Protein AF-W0LBB7-F1 (afdb_monomer_lite)

Radius of gyration: 16.65 Å; chains: 1; bounding box: 35×22×48 Å

pLDDT: mean 79.21, std 11.03, range [44.03, 93.5]

Secondary structure (DSSP, 8-state):
---SS-HHHHHHHHHHHHTT--HHHHHHH-TTHHHHHHHHTTS-HHHHHHHHHHHHHHHHHHHHHHHHHHT-

Sequence (72 aa):
MKKRFSDEPIISILREAEAGVSARELCRNYATFYTWRKKYGSMEPPKVKRLKTLEKENARLKKLLTENILDI

Organism: NCBI:txid1441930

Foldseek 3Di:
DPDPDDVVVLVVLLVVVVVPDDPVVSCVVPVCNVVSCVVPVVPDPVRVVVVVVVVVVVVVVVVVVVVVVVVD

InterPro domains:
  IPR002514 Transposase IS3/IS911family [PF01527] (2-65)
  IPR009057 Homedomain-like superfamily [SSF46689] (1-63)
  IPR052546 Transposase_8_domain-containing_protein [PTHR33609] (2-72)

Structure (mmCIF, N/CA/C/O backbone):
data_AF-W0LBB7-F1
#
_entry.id   AF-W0LBB7-F1
#
loop_
_atom_site.group_PDB
_atom_site.id
_atom_site.type_symbol
_atom_site.label_atom_id
_atom_site.label_alt_id
_atom_site.label_comp_id
_atom_site.label_asym_id
_atom_site.label_entity_id
_atom_site.label_seq_id
_atom_site.pdbx_PDB_ins_code
_atom_site.Cartn_x
_atom_site.Cartn_y
_atom_site.Cartn_z
_atom_site.occupancy
_atom_site.B_iso_or_equiv
_atom_site.auth_seq_id
_atom_site.auth_comp_id
_atom_site.auth_asym_id
_atom_site.auth_atom_id
_atom_site.pdbx_PDB_model_num
ATOM 1 N N . MET A 1 1 ? 4.321 -3.877 14.928 1.00 44.03 1 MET A N 1
ATOM 2 C CA . MET A 1 1 ? 5.316 -4.206 13.878 1.00 44.03 1 MET A CA 1
ATOM 3 C C . MET A 1 1 ? 5.728 -2.925 13.158 1.00 44.03 1 MET A C 1
ATOM 5 O O . MET A 1 1 ? 4.865 -2.279 12.575 1.00 44.03 1 MET A O 1
ATOM 9 N N . LYS A 1 2 ? 7.004 -2.513 13.221 1.00 44.84 2 LYS A N 1
ATOM 10 C CA . LYS A 1 2 ? 7.510 -1.390 12.407 1.00 44.84 2 LYS A CA 1
ATOM 11 C C . LYS A 1 2 ? 7.439 -1.800 10.932 1.00 44.84 2 LYS A C 1
ATOM 13 O O . LYS A 1 2 ? 8.024 -2.817 10.562 1.00 44.84 2 LYS A O 1
ATOM 18 N N . LYS A 1 3 ? 6.716 -1.046 10.096 1.00 57.19 3 LYS A N 1
ATOM 19 C CA . LYS A 1 3 ? 6.774 -1.232 8.638 1.00 57.19 3 LYS A CA 1
ATOM 20 C C . LYS A 1 3 ? 8.233 -1.035 8.202 1.00 57.19 3 LYS A C 1
ATOM 22 O O . LYS A 1 3 ? 8.798 0.022 8.461 1.00 57.19 3 LYS A O 1
ATOM 27 N N . ARG A 1 4 ? 8.836 -2.054 7.577 1.00 61.94 4 ARG A N 1
ATOM 28 C CA . ARG A 1 4 ? 10.225 -2.014 7.070 1.00 61.94 4 ARG A CA 1
ATOM 29 C C . ARG A 1 4 ? 10.433 -0.987 5.949 1.00 61.94 4 ARG A C 1
ATOM 31 O O . ARG A 1 4 ? 11.565 -0.594 5.714 1.00 61.94 4 ARG A O 1
ATOM 38 N N . PHE A 1 5 ? 9.356 -0.538 5.307 1.00 59.88 5 PHE A N 1
ATOM 39 C CA . PHE A 1 5 ? 9.373 0.497 4.279 1.00 59.88 5 PHE A CA 1
ATOM 40 C C . PHE A 1 5 ? 8.280 1.528 4.568 1.00 59.88 5 PHE A C 1
ATOM 42 O O . PHE A 1 5 ? 7.146 1.164 4.896 1.00 59.88 5 PHE A O 1
ATOM 49 N N . SER A 1 6 ? 8.633 2.810 4.476 1.00 67.94 6 SER A N 1
ATOM 50 C CA . SER A 1 6 ? 7.674 3.913 4.405 1.00 67.94 6 SER A CA 1
ATOM 51 C C . SER A 1 6 ? 6.861 3.815 3.108 1.00 67.94 6 SER A C 1
ATOM 53 O O . SER A 1 6 ? 7.286 3.199 2.132 1.00 67.94 6 SER A O 1
ATOM 55 N N . ASP A 1 7 ? 5.659 4.390 3.106 1.00 68.31 7 ASP A N 1
ATOM 56 C CA . ASP A 1 7 ? 4.739 4.271 1.970 1.00 68.31 7 ASP A CA 1
ATOM 57 C C . ASP A 1 7 ? 5.258 5.057 0.738 1.00 68.31 7 ASP A C 1
ATOM 59 O O . ASP A 1 7 ? 5.015 4.655 -0.393 1.00 68.31 7 ASP A O 1
ATOM 63 N N . GLU A 1 8 ? 6.051 6.118 0.935 1.00 73.44 8 GLU A N 1
ATOM 64 C CA . GLU A 1 8 ? 6.730 6.871 -0.131 1.00 73.44 8 GLU A CA 1
ATOM 65 C C . GLU A 1 8 ? 7.667 6.014 -1.016 1.00 73.44 8 GLU A C 1
ATOM 67 O O . GLU A 1 8 ? 7.475 6.026 -2.235 1.00 73.44 8 GLU A O 1
ATOM 72 N N . PRO A 1 9 ? 8.632 5.240 -0.472 1.00 80.00 9 PRO A N 1
ATOM 73 C CA . PRO A 1 9 ? 9.447 4.333 -1.280 1.00 80.00 9 PRO A CA 1
ATOM 74 C C . PRO A 1 9 ? 8.614 3.298 -2.041 1.00 80.00 9 PRO A C 1
ATOM 76 O O . PRO A 1 9 ? 8.926 2.986 -3.185 1.00 80.00 9 PRO A O 1
ATOM 79 N N . ILE A 1 10 ? 7.524 2.804 -1.443 1.00 82.81 10 ILE A N 1
ATOM 80 C CA . ILE A 1 10 ? 6.621 1.848 -2.097 1.00 82.81 10 ILE A CA 1
ATOM 81 C C . ILE A 1 10 ? 5.984 2.473 -3.345 1.00 82.81 10 ILE A C 1
ATOM 83 O O . ILE A 1 10 ? 5.957 1.844 -4.399 1.00 82.81 10 ILE A O 1
ATOM 87 N N . ILE A 1 11 ? 5.501 3.713 -3.241 1.00 81.06 11 ILE A N 1
ATOM 88 C CA . ILE A 1 11 ? 4.912 4.442 -4.374 1.00 81.06 11 ILE A CA 1
ATOM 89 C C . ILE A 1 11 ? 5.966 4.705 -5.461 1.00 81.06 11 ILE A C 1
ATOM 91 O O . ILE A 1 11 ? 5.657 4.561 -6.642 1.00 81.06 11 ILE A O 1
ATOM 95 N N . SER A 1 12 ? 7.204 5.051 -5.085 1.00 83.38 12 SER A N 1
ATOM 96 C CA . SER A 1 12 ? 8.304 5.252 -6.044 1.00 83.38 12 SER A CA 1
ATOM 97 C C . SER A 1 12 ? 8.593 3.985 -6.852 1.00 83.38 12 SER A C 1
ATOM 99 O O . SER A 1 12 ? 8.622 4.030 -8.077 1.00 83.38 12 SER A O 1
ATOM 101 N N . ILE A 1 13 ? 8.696 2.838 -6.176 1.00 86.25 13 ILE A N 1
ATOM 102 C CA . ILE A 1 13 ? 8.942 1.532 -6.807 1.00 86.25 13 ILE A CA 1
ATOM 103 C C . ILE A 1 13 ? 7.797 1.139 -7.755 1.00 86.25 13 ILE A C 1
ATOM 105 O O . ILE A 1 13 ? 8.025 0.566 -8.819 1.00 86.25 13 ILE A O 1
ATOM 109 N N . LEU A 1 14 ? 6.546 1.440 -7.392 1.00 85.50 14 LEU A N 1
ATOM 110 C CA . LEU A 1 14 ? 5.403 1.182 -8.272 1.00 85.50 14 LEU A CA 1
ATOM 111 C C . LEU A 1 14 ? 5.431 2.066 -9.525 1.00 85.50 14 LEU A C 1
ATOM 113 O O . LEU A 1 14 ? 5.114 1.575 -10.605 1.00 85.50 14 LEU A 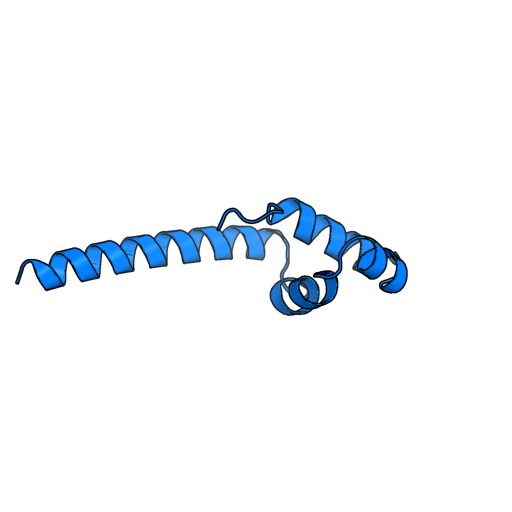O 1
ATOM 117 N N . ARG A 1 15 ? 5.881 3.320 -9.407 1.00 82.81 15 ARG A N 1
ATOM 118 C CA . ARG A 1 15 ? 6.081 4.209 -10.560 1.00 82.81 15 ARG A CA 1
ATOM 119 C C . ARG A 1 15 ? 7.219 3.768 -11.465 1.00 82.81 15 ARG A C 1
ATOM 121 O O . ARG A 1 15 ? 7.088 3.876 -12.675 1.00 82.81 15 ARG A O 1
ATOM 128 N N . GLU A 1 16 ? 8.307 3.248 -10.908 1.00 84.25 16 GLU A N 1
ATOM 129 C CA . GLU A 1 16 ? 9.381 2.647 -11.707 1.00 84.25 16 GLU A CA 1
ATOM 130 C C . GLU A 1 16 ? 8.847 1.481 -12.552 1.00 84.25 16 GLU A C 1
ATOM 132 O O . GLU A 1 16 ? 9.175 1.370 -13.733 1.00 84.25 16 GLU A O 1
ATOM 137 N N . ALA A 1 17 ? 7.944 0.668 -11.992 1.00 85.06 17 ALA A N 1
ATOM 138 C CA . ALA A 1 17 ? 7.269 -0.389 -12.743 1.00 85.06 17 ALA A CA 1
ATOM 139 C C . ALA A 1 17 ? 6.371 0.153 -13.869 1.00 85.06 17 ALA A C 1
ATOM 141 O O . ALA A 1 17 ? 6.347 -0.412 -14.960 1.00 85.06 17 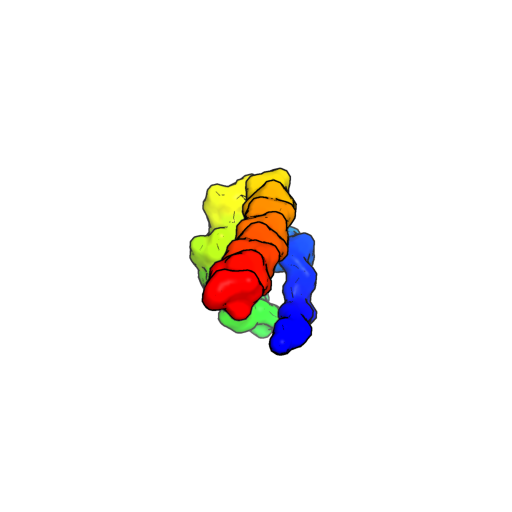ALA A O 1
ATOM 142 N N . GLU A 1 18 ? 5.627 1.234 -13.613 1.00 82.44 18 GLU A N 1
ATOM 143 C CA . GLU A 1 18 ? 4.794 1.914 -14.621 1.00 82.44 18 GLU A CA 1
ATOM 144 C C . GLU A 1 18 ? 5.637 2.593 -15.711 1.00 82.44 18 GLU A C 1
ATOM 146 O O . GLU A 1 18 ? 5.230 2.625 -16.869 1.00 82.44 18 GLU A O 1
ATOM 151 N N . ALA A 1 19 ? 6.831 3.075 -15.361 1.00 84.12 19 ALA A N 1
ATOM 152 C CA . ALA A 1 19 ? 7.799 3.681 -16.273 1.00 84.12 19 ALA A CA 1
ATOM 153 C C . ALA A 1 19 ? 8.582 2.656 -17.119 1.00 84.12 19 ALA A C 1
ATOM 155 O O . ALA A 1 19 ? 9.406 3.050 -17.942 1.00 84.12 19 ALA A O 1
ATOM 156 N N . GLY A 1 20 ? 8.326 1.354 -16.942 1.00 82.75 20 GLY A N 1
ATOM 157 C CA . GLY A 1 20 ? 8.877 0.291 -17.785 1.00 82.75 20 GLY A CA 1
ATOM 158 C C . GLY A 1 20 ? 9.983 -0.553 -17.149 1.00 82.75 20 GLY A C 1
ATOM 159 O O . GLY A 1 20 ? 10.515 -1.435 -17.825 1.00 82.75 20 GLY A O 1
ATOM 160 N N . VAL A 1 21 ? 10.317 -0.355 -15.866 1.00 86.50 21 VAL A N 1
ATOM 161 C CA . VAL A 1 21 ? 11.217 -1.275 -15.149 1.00 86.50 21 VAL A CA 1
ATOM 162 C C . VAL A 1 21 ? 10.556 -2.647 -15.048 1.00 86.50 21 VAL A C 1
ATOM 164 O O . VAL A 1 21 ? 9.365 -2.772 -14.740 1.00 86.50 21 VAL A O 1
ATOM 167 N N . SER A 1 22 ? 11.324 -3.708 -15.304 1.00 86.94 22 SER A N 1
ATOM 168 C CA . SER A 1 22 ? 10.745 -5.042 -15.357 1.00 86.94 22 SER A CA 1
ATOM 169 C C . SER A 1 22 ? 10.215 -5.461 -13.982 1.00 86.94 22 SER A C 1
ATOM 171 O O . SER A 1 22 ? 10.914 -5.438 -12.965 1.00 86.94 22 SER A O 1
ATOM 173 N N . ALA A 1 23 ? 8.971 -5.949 -13.948 1.00 82.81 23 ALA A N 1
ATOM 174 C CA . ALA A 1 23 ? 8.397 -6.512 -12.726 1.00 82.81 23 ALA A CA 1
ATOM 175 C C . ALA A 1 23 ? 9.260 -7.661 -12.165 1.00 82.81 23 ALA A C 1
ATOM 177 O O . ALA A 1 23 ? 9.255 -7.908 -10.962 1.00 82.81 23 ALA A O 1
ATOM 178 N N . ARG A 1 24 ? 10.033 -8.345 -13.022 1.00 85.69 24 ARG A N 1
ATOM 179 C CA . ARG A 1 24 ? 10.974 -9.402 -12.633 1.00 85.69 24 ARG A CA 1
ATOM 180 C C . ARG A 1 24 ? 12.133 -8.861 -11.794 1.00 85.69 24 ARG A C 1
ATOM 182 O O . ARG A 1 24 ? 12.462 -9.476 -10.784 1.00 85.69 24 ARG A O 1
ATOM 189 N N . GLU A 1 25 ? 12.738 -7.743 -12.183 1.00 85.94 25 GLU A N 1
ATOM 190 C CA . GLU A 1 25 ? 13.805 -7.094 -11.408 1.00 85.94 25 GLU A CA 1
ATOM 191 C C . GLU A 1 25 ? 13.266 -6.533 -10.095 1.00 85.94 25 GLU A C 1
ATOM 193 O O . GLU A 1 25 ? 13.846 -6.768 -9.035 1.00 85.94 25 GLU A O 1
ATOM 198 N N . LEU A 1 26 ? 12.094 -5.897 -10.136 1.00 86.12 26 LEU A N 1
ATOM 199 C CA . LEU A 1 26 ? 11.451 -5.384 -8.930 1.00 86.12 26 LEU A CA 1
ATOM 200 C C . LEU A 1 26 ? 11.092 -6.501 -7.948 1.00 86.12 26 LEU A C 1
ATOM 202 O O . LEU A 1 26 ? 11.267 -6.324 -6.750 1.00 86.12 26 LEU A O 1
ATOM 206 N N . CYS A 1 27 ? 10.673 -7.677 -8.422 1.00 86.81 27 CYS A N 1
ATOM 207 C CA . CYS A 1 27 ? 10.411 -8.825 -7.550 1.00 86.81 27 CYS A CA 1
ATOM 208 C C . CYS A 1 27 ? 11.682 -9.460 -6.966 1.00 86.81 27 CYS A C 1
ATOM 210 O O . CYS A 1 27 ? 11.603 -10.042 -5.886 1.00 86.81 27 CYS A O 1
ATOM 212 N N . ARG A 1 28 ? 12.843 -9.348 -7.634 1.00 87.31 28 ARG A N 1
ATOM 213 C CA . ARG A 1 28 ? 14.135 -9.792 -7.068 1.00 87.31 28 ARG A CA 1
ATOM 214 C C . ARG A 1 28 ? 14.548 -8.931 -5.876 1.00 87.31 28 ARG A C 1
ATOM 216 O O . ARG A 1 28 ? 15.040 -9.468 -4.891 1.00 87.31 28 ARG A O 1
ATOM 223 N N . ASN A 1 29 ? 14.308 -7.623 -5.957 1.00 82.94 29 ASN A N 1
ATOM 224 C CA . ASN A 1 29 ? 14.664 -6.672 -4.900 1.00 82.94 29 ASN A CA 1
ATOM 225 C C . ASN A 1 29 ? 13.564 -6.528 -3.834 1.00 82.94 29 ASN A C 1
ATOM 227 O O . ASN A 1 29 ? 13.850 -6.278 -2.664 1.00 82.94 29 ASN A O 1
ATOM 231 N N . TYR A 1 30 ? 12.301 -6.723 -4.222 1.00 84.62 30 TYR A N 1
ATOM 232 C CA . TYR A 1 30 ? 11.125 -6.515 -3.384 1.00 84.62 30 TYR A CA 1
ATOM 233 C C . TYR A 1 30 ? 10.122 -7.661 -3.560 1.00 84.62 30 TYR A C 1
ATOM 235 O O . TYR A 1 30 ? 9.179 -7.581 -4.348 1.00 84.62 30 TYR A O 1
ATOM 243 N N . ALA A 1 31 ? 10.254 -8.711 -2.746 1.00 83.25 31 ALA A N 1
ATOM 244 C CA . ALA A 1 31 ? 9.311 -9.837 -2.736 1.00 83.25 31 ALA A CA 1
ATOM 245 C C . ALA A 1 31 ? 7.844 -9.409 -2.485 1.00 83.25 31 ALA A C 1
ATOM 247 O O . ALA A 1 31 ? 6.905 -10.103 -2.866 1.00 83.25 31 ALA A O 1
ATOM 248 N N . THR A 1 32 ? 7.627 -8.239 -1.874 1.00 85.00 32 THR A N 1
ATOM 249 C CA . THR A 1 32 ? 6.306 -7.657 -1.588 1.00 85.00 32 THR A CA 1
ATOM 250 C C . THR A 1 32 ? 5.744 -6.778 -2.709 1.00 85.00 32 THR A C 1
ATOM 252 O O . THR A 1 32 ? 4.673 -6.195 -2.532 1.00 85.00 32 THR A O 1
ATOM 255 N N . PHE A 1 33 ? 6.422 -6.686 -3.859 1.00 86.19 33 PHE A N 1
ATOM 256 C CA . PHE A 1 33 ? 6.032 -5.821 -4.976 1.00 86.19 33 PHE A CA 1
ATOM 257 C C . PHE A 1 33 ? 4.582 -6.043 -5.426 1.00 86.19 33 PHE A C 1
ATOM 259 O O . PHE A 1 33 ? 3.813 -5.089 -5.516 1.00 86.19 33 PHE A O 1
ATOM 266 N N . TYR A 1 34 ? 4.156 -7.292 -5.634 1.00 85.19 34 TYR A N 1
ATOM 267 C CA . TYR A 1 34 ? 2.782 -7.576 -6.066 1.00 85.19 34 TYR A CA 1
ATOM 268 C C . TYR A 1 34 ? 1.730 -7.221 -5.010 1.00 85.19 34 TYR A C 1
ATOM 270 O O . TYR A 1 34 ? 0.649 -6.743 -5.355 1.00 85.19 34 TYR A O 1
ATOM 278 N N . THR A 1 35 ? 2.048 -7.381 -3.724 1.00 86.06 35 THR A N 1
ATOM 279 C CA . THR A 1 35 ? 1.172 -6.951 -2.625 1.00 86.06 35 THR A CA 1
ATOM 280 C C . THR A 1 35 ? 0.994 -5.435 -2.636 1.00 86.06 35 THR A C 1
ATOM 282 O O . THR A 1 35 ? -0.118 -4.934 -2.462 1.00 86.06 35 THR A O 1
ATOM 285 N N . TRP A 1 36 ? 2.073 -4.693 -2.891 1.00 86.62 36 TRP A N 1
ATOM 286 C CA . TRP A 1 36 ? 2.017 -3.243 -3.040 1.00 86.62 36 TRP A CA 1
ATOM 287 C C . TRP A 1 36 ? 1.284 -2.819 -4.305 1.00 86.62 36 TRP A C 1
ATOM 289 O O . TRP A 1 36 ? 0.446 -1.930 -4.229 1.00 86.62 36 TRP A O 1
ATOM 299 N N . ARG A 1 37 ? 1.504 -3.497 -5.433 1.00 83.94 37 ARG A N 1
ATOM 300 C CA . ARG A 1 37 ? 0.796 -3.225 -6.687 1.00 83.94 37 ARG A CA 1
ATOM 301 C C . ARG A 1 37 ? -0.707 -3.441 -6.539 1.00 83.94 37 ARG A C 1
ATOM 303 O O . ARG A 1 37 ? -1.480 -2.597 -6.970 1.00 83.94 37 ARG A O 1
ATOM 310 N N . LYS A 1 38 ? -1.132 -4.508 -5.856 1.00 83.69 38 LYS A N 1
ATOM 311 C CA . LYS A 1 38 ? -2.551 -4.761 -5.559 1.00 83.69 38 LYS A CA 1
ATOM 312 C C . LYS A 1 38 ? -3.159 -3.683 -4.660 1.00 83.69 38 LYS A C 1
ATOM 314 O O . LYS A 1 38 ? -4.314 -3.319 -4.844 1.00 83.69 38 LYS A O 1
ATOM 319 N N . LYS A 1 39 ? -2.404 -3.200 -3.667 1.00 80.62 39 LYS A N 1
ATOM 320 C CA . LYS A 1 39 ? -2.910 -2.239 -2.678 1.00 80.62 39 LYS A CA 1
ATOM 321 C C . LYS A 1 39 ? -2.855 -0.788 -3.159 1.00 80.62 39 LYS A C 1
ATOM 323 O O . LYS A 1 39 ? -3.751 -0.028 -2.825 1.00 80.62 39 LYS A O 1
ATOM 328 N N . TYR A 1 40 ? -1.819 -0.403 -3.897 1.00 79.88 40 TYR A N 1
ATOM 329 C CA . TYR A 1 40 ? -1.500 0.989 -4.229 1.00 79.88 40 TYR A CA 1
ATOM 330 C C . TYR A 1 40 ? -1.382 1.261 -5.734 1.00 79.88 40 TYR A C 1
ATOM 332 O O . TYR A 1 40 ? -1.439 2.419 -6.122 1.00 79.88 40 TYR A O 1
ATOM 340 N N . GLY A 1 41 ? -1.274 0.241 -6.590 1.00 75.69 41 GLY A N 1
ATOM 341 C CA . GLY A 1 41 ? -1.019 0.399 -8.032 1.00 75.69 41 GLY A CA 1
ATOM 342 C C . GLY A 1 41 ? -2.181 0.955 -8.865 1.00 75.69 41 GLY A C 1
ATOM 343 O O . GLY A 1 41 ? -2.053 1.080 -10.071 1.00 75.69 41 GLY A O 1
ATOM 344 N N . SER A 1 42 ? -3.324 1.269 -8.254 1.00 73.19 42 SER A N 1
ATOM 345 C CA . SER A 1 42 ? -4.416 2.026 -8.895 1.00 73.19 42 SER A CA 1
ATOM 346 C C . SER A 1 42 ? -4.705 3.343 -8.169 1.00 73.19 42 SER A C 1
ATOM 348 O O . SER A 1 42 ? -5.714 3.999 -8.429 1.00 73.19 42 SER A O 1
ATOM 350 N N . MET A 1 43 ? -3.853 3.719 -7.210 1.00 73.88 43 MET A N 1
ATOM 351 C CA . MET A 1 43 ? -3.985 4.955 -6.452 1.00 73.88 43 MET A CA 1
ATOM 352 C C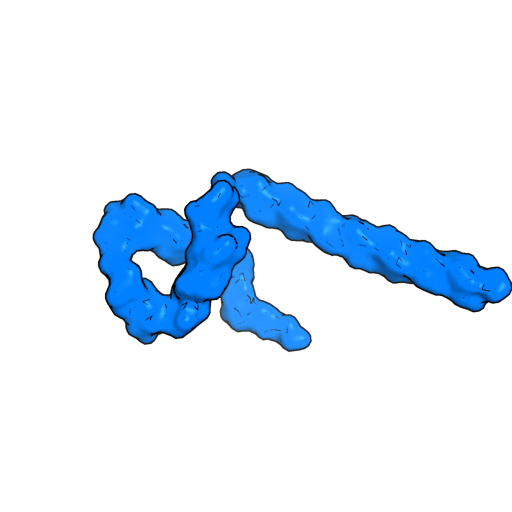 . MET A 1 43 ? -2.944 5.974 -6.897 1.00 73.88 43 MET A C 1
ATOM 354 O O . MET A 1 43 ? -1.745 5.773 -6.740 1.00 73.88 43 MET A O 1
ATOM 358 N N . GLU A 1 44 ? -3.430 7.133 -7.330 1.00 66.81 44 GLU A N 1
ATOM 359 C CA . GLU A 1 44 ? -2.604 8.325 -7.501 1.00 66.81 44 GLU A CA 1
ATOM 360 C C . GL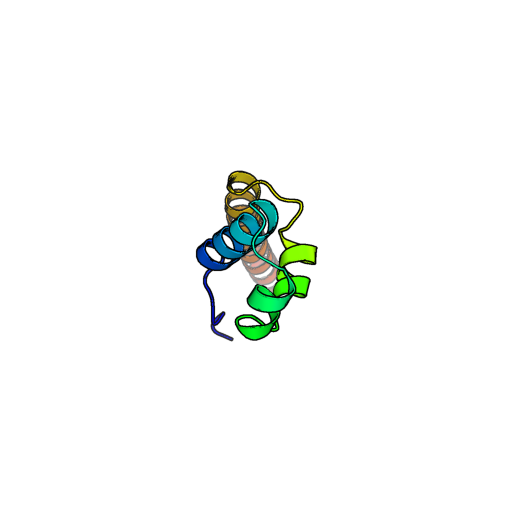U A 1 44 ? -1.869 8.676 -6.184 1.00 66.81 44 GLU A C 1
ATOM 362 O O . GLU A 1 44 ? -2.485 8.624 -5.111 1.00 66.81 44 GLU A O 1
ATOM 367 N N . PRO A 1 45 ? -0.590 9.096 -6.209 1.00 65.81 45 PRO A N 1
ATOM 368 C CA . PRO A 1 45 ? 0.188 9.385 -4.995 1.00 65.81 45 PRO A CA 1
ATOM 369 C C . PRO A 1 45 ? -0.479 10.349 -3.993 1.00 65.81 45 PRO A C 1
ATOM 371 O O . PRO A 1 45 ? -0.401 10.101 -2.783 1.00 65.81 45 PRO A O 1
ATOM 374 N N . PRO A 1 46 ? -1.190 11.415 -4.429 1.00 68.31 46 PRO A N 1
ATOM 375 C CA . PRO A 1 46 ? -1.960 12.270 -3.524 1.00 68.31 46 PRO A CA 1
ATOM 376 C C . PRO A 1 46 ? -3.073 11.514 -2.784 1.00 68.31 46 PRO A C 1
ATOM 378 O O . PRO A 1 46 ? -3.341 11.792 -1.612 1.00 68.31 46 PRO A O 1
ATOM 381 N N . LYS A 1 47 ? -3.698 10.520 -3.434 1.00 72.00 47 LYS A N 1
ATOM 382 C CA . LYS A 1 47 ? -4.745 9.682 -2.833 1.00 72.00 47 LYS A CA 1
ATOM 383 C C . LYS A 1 47 ? -4.171 8.753 -1.767 1.00 72.00 47 LYS A C 1
ATOM 385 O O . LYS A 1 47 ? -4.811 8.582 -0.734 1.00 72.00 47 LYS A O 1
ATOM 390 N N . VAL A 1 48 ? -2.950 8.239 -1.943 1.00 72.38 48 VAL A N 1
ATOM 391 C CA . VAL A 1 48 ? -2.291 7.396 -0.927 1.00 72.38 48 VAL A CA 1
ATOM 392 C C . VAL A 1 48 ? -2.009 8.182 0.360 1.00 72.38 48 VAL A C 1
ATOM 394 O O . VAL A 1 48 ? -2.302 7.698 1.456 1.00 72.38 48 VAL A O 1
ATOM 397 N N . LYS A 1 49 ? -1.519 9.427 0.252 1.00 73.94 49 LYS A N 1
ATOM 398 C CA . LYS A 1 49 ? -1.321 10.306 1.421 1.00 73.94 49 LYS A CA 1
ATOM 399 C C . LYS A 1 49 ? -2.642 10.636 2.122 1.00 73.94 49 LYS A C 1
ATOM 401 O O . LYS A 1 49 ? -2.724 10.541 3.346 1.00 73.94 49 LYS A O 1
ATOM 406 N N . ARG A 1 50 ? -3.687 10.977 1.358 1.00 80.62 50 ARG A N 1
ATOM 407 C CA . ARG A 1 50 ? -5.029 11.267 1.896 1.00 80.62 50 ARG A CA 1
ATOM 408 C C . ARG A 1 50 ? -5.629 10.058 2.619 1.00 80.62 50 ARG A C 1
ATOM 410 O O . ARG A 1 50 ? -6.154 10.225 3.718 1.00 80.62 50 ARG A O 1
ATOM 417 N N . LEU A 1 51 ? -5.513 8.861 2.038 1.00 80.12 51 LEU A N 1
ATOM 418 C CA . LEU A 1 51 ? -5.994 7.608 2.625 1.00 80.12 51 LEU A CA 1
ATOM 419 C C . LEU A 1 51 ? -5.374 7.371 4.008 1.00 80.12 51 LEU A C 1
ATOM 421 O O . LEU A 1 51 ? -6.092 7.087 4.958 1.00 80.12 51 LEU A O 1
ATOM 425 N N . LYS A 1 52 ? -4.063 7.580 4.155 1.00 77.69 52 LYS A N 1
ATOM 426 C CA . LYS A 1 52 ? -3.355 7.409 5.432 1.00 77.69 52 LYS A CA 1
ATOM 427 C C . LYS A 1 52 ? -3.835 8.368 6.516 1.00 77.69 52 LYS A C 1
ATOM 429 O O . LYS A 1 52 ? -4.001 7.962 7.665 1.00 77.69 52 LYS A O 1
ATOM 434 N N . THR A 1 53 ? -4.047 9.636 6.168 1.00 84.56 53 THR A N 1
ATOM 435 C CA . THR A 1 53 ? -4.590 10.620 7.114 1.00 84.56 53 THR A CA 1
ATOM 436 C C . THR A 1 53 ? -5.969 10.187 7.600 1.00 84.56 53 THR A C 1
ATOM 438 O O . THR A 1 53 ? -6.232 10.224 8.799 1.00 84.56 53 THR A O 1
ATOM 441 N N . LEU A 1 54 ? -6.815 9.703 6.687 1.00 87.12 54 LEU A N 1
ATOM 442 C CA . LEU A 1 54 ? -8.145 9.203 7.025 1.00 87.12 54 LEU A CA 1
ATOM 443 C C . LEU A 1 54 ? -8.092 7.920 7.864 1.00 87.12 54 LEU A C 1
ATOM 445 O O . LEU A 1 54 ? -8.820 7.822 8.844 1.00 87.12 54 LEU A O 1
ATOM 449 N N . GLU A 1 55 ? -7.218 6.962 7.545 1.00 86.69 55 GLU A N 1
ATOM 450 C CA . GLU A 1 55 ? -7.029 5.743 8.347 1.00 86.69 55 GLU A CA 1
ATOM 451 C C . GLU A 1 55 ? -6.552 6.071 9.769 1.00 86.69 55 GLU A C 1
ATOM 453 O O . GLU A 1 55 ? -7.045 5.489 10.737 1.00 86.69 55 GLU A O 1
ATOM 458 N N . LYS A 1 56 ? -5.625 7.029 9.912 1.00 89.31 56 LYS A N 1
ATOM 459 C CA . LYS A 1 56 ? -5.122 7.475 11.217 1.00 89.31 56 LYS A CA 1
ATOM 460 C C . LYS A 1 56 ? -6.216 8.147 12.041 1.00 89.31 56 LYS A C 1
ATOM 462 O O . LYS A 1 56 ? -6.350 7.834 13.223 1.00 89.31 56 LYS A O 1
ATOM 467 N N . GLU A 1 57 ? -6.997 9.036 11.431 1.00 90.19 57 GLU A N 1
ATOM 468 C CA . GLU A 1 57 ? -8.096 9.696 12.137 1.00 90.19 57 GLU A CA 1
ATOM 469 C C . GLU A 1 57 ? -9.195 8.697 12.499 1.00 90.19 57 GLU A C 1
ATOM 471 O O . GLU A 1 57 ? -9.671 8.697 13.624 1.00 90.19 57 GLU A O 1
ATOM 476 N N . ASN A 1 58 ? -9.530 7.761 11.610 1.00 93.50 58 ASN A N 1
ATOM 477 C CA . ASN A 1 58 ? -10.505 6.709 11.895 1.00 93.50 58 ASN A CA 1
ATOM 478 C C . ASN A 1 58 ? -10.055 5.822 13.070 1.00 93.50 58 ASN A C 1
ATOM 480 O O . ASN A 1 58 ? -10.848 5.528 13.959 1.00 93.50 58 ASN A O 1
ATOM 484 N N . ALA A 1 59 ? -8.771 5.457 13.134 1.00 91.19 59 ALA A N 1
ATOM 485 C CA . ALA A 1 59 ? -8.219 4.730 14.277 1.00 91.19 59 ALA A CA 1
ATOM 486 C C . ALA A 1 59 ? -8.301 5.542 15.583 1.00 91.19 59 ALA A C 1
ATOM 488 O O . ALA A 1 59 ? -8.640 4.985 16.628 1.00 91.19 59 ALA A O 1
ATOM 489 N N . ARG A 1 60 ? -8.033 6.854 15.528 1.00 91.31 60 ARG A N 1
ATOM 490 C CA . ARG A 1 60 ? -8.158 7.761 16.679 1.00 91.31 60 ARG A CA 1
ATOM 491 C C . ARG A 1 60 ? -9.606 7.871 17.154 1.00 91.31 60 ARG A C 1
ATOM 493 O O . ARG A 1 60 ? -9.863 7.715 18.341 1.00 91.31 60 ARG A O 1
ATOM 500 N N . LEU A 1 61 ? -10.536 8.082 16.226 1.00 91.12 61 LEU A N 1
ATOM 501 C CA . LEU A 1 61 ? -11.969 8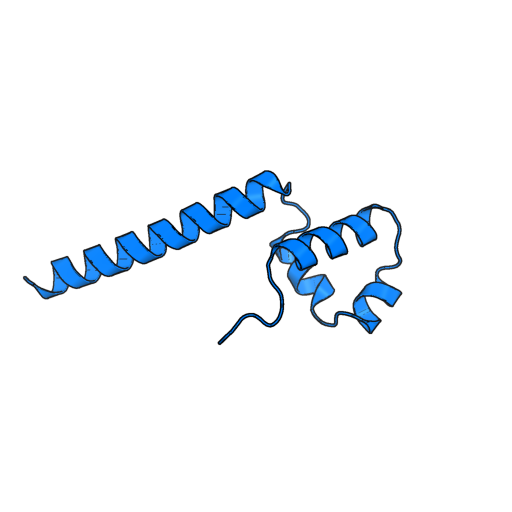.172 16.499 1.00 91.12 61 LEU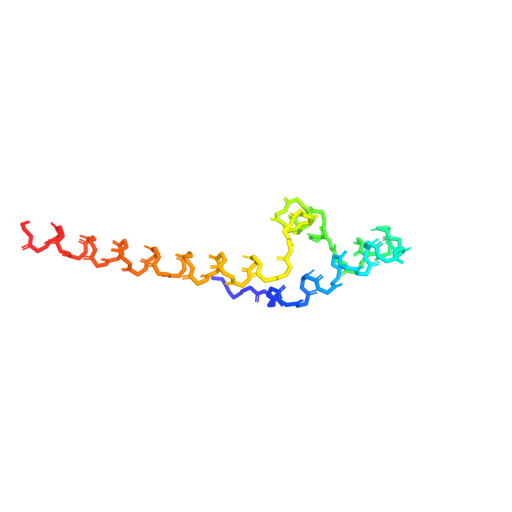 A CA 1
ATOM 502 C C . LEU A 1 61 ? -12.512 6.867 17.081 1.00 91.12 61 LEU A C 1
ATOM 504 O O . LEU A 1 61 ? -13.249 6.904 18.057 1.00 91.12 61 LEU A O 1
ATOM 508 N N . LYS A 1 62 ? -12.102 5.712 16.546 1.00 90.12 62 LYS A N 1
ATOM 509 C CA . LYS A 1 62 ? -12.466 4.403 17.105 1.00 90.12 62 LYS A CA 1
ATOM 510 C C . LYS A 1 62 ? -11.958 4.223 18.531 1.00 90.12 62 LYS A C 1
ATOM 512 O O . LYS A 1 62 ? -12.711 3.745 19.364 1.00 90.12 62 LYS A O 1
ATOM 517 N N . LYS A 1 63 ? -10.717 4.630 18.822 1.00 88.88 63 LYS A N 1
ATOM 518 C CA . LYS A 1 63 ? -10.156 4.572 20.180 1.00 88.88 63 LYS A CA 1
ATOM 519 C C . LYS A 1 63 ? -10.955 5.440 21.153 1.00 88.88 63 LYS A C 1
ATOM 521 O O . LYS A 1 63 ? -11.348 4.940 22.195 1.00 88.88 63 LYS A O 1
ATOM 526 N N . LEU A 1 64 ? -11.242 6.687 20.774 1.00 88.75 64 LEU A N 1
ATOM 527 C CA . LEU A 1 64 ? -12.056 7.605 21.578 1.00 88.75 64 LEU A CA 1
ATOM 528 C C . LEU A 1 64 ? -13.472 7.069 21.802 1.00 88.75 64 LEU A C 1
ATOM 530 O O . LEU A 1 64 ? -13.987 7.164 22.907 1.00 88.75 64 LEU A O 1
ATOM 534 N N . LEU A 1 65 ? -14.089 6.482 20.775 1.00 88.00 65 LEU A N 1
ATOM 535 C CA . LEU A 1 65 ? -15.402 5.855 20.896 1.00 88.00 65 LEU A CA 1
ATOM 536 C C . LEU A 1 65 ? -15.363 4.666 21.862 1.00 88.00 65 LEU A C 1
ATOM 538 O O . LEU A 1 65 ? -16.239 4.548 22.705 1.00 88.00 65 LEU A O 1
ATOM 542 N N . THR A 1 66 ? -14.358 3.795 21.761 1.00 87.00 66 THR A N 1
ATOM 543 C CA . THR A 1 66 ? -14.203 2.672 22.693 1.00 87.00 66 THR A CA 1
ATOM 544 C C . THR A 1 66 ? -13.967 3.151 24.122 1.00 87.00 66 THR A C 1
ATOM 546 O O . THR A 1 66 ? -14.582 2.609 25.026 1.00 87.00 66 THR A O 1
ATOM 549 N N . GLU A 1 67 ? -13.136 4.171 24.335 1.00 83.12 67 GLU A N 1
ATOM 550 C CA . GLU A 1 67 ? -12.933 4.772 25.662 1.00 83.12 67 GLU A CA 1
ATOM 551 C C . GLU A 1 67 ? -14.244 5.354 26.211 1.00 83.12 67 GLU A C 1
ATOM 553 O O . GLU A 1 67 ? -14.623 5.045 27.331 1.00 83.12 67 GLU A O 1
ATOM 558 N N . ASN A 1 68 ? -15.008 6.081 25.390 1.00 78.38 68 ASN A N 1
ATOM 559 C CA . ASN A 1 68 ? -16.281 6.670 25.807 1.00 78.38 68 ASN A CA 1
ATOM 560 C C . ASN A 1 68 ? -17.387 5.631 26.075 1.00 78.38 68 ASN A C 1
ATOM 562 O O . ASN A 1 68 ? -18.224 5.853 26.937 1.00 78.38 68 ASN A O 1
ATOM 566 N N . ILE A 1 69 ? -17.393 4.502 25.356 1.00 73.12 69 ILE A N 1
ATOM 567 C CA . ILE A 1 69 ? -18.329 3.388 25.593 1.00 73.12 69 ILE A CA 1
ATOM 568 C C . ILE A 1 69 ? -17.954 2.593 26.854 1.00 73.12 69 ILE A C 1
ATOM 570 O O . ILE A 1 69 ? -18.834 2.009 27.472 1.00 73.12 69 ILE A O 1
ATOM 574 N N . LEU A 1 70 ? -16.670 2.539 27.223 1.00 62.47 70 LEU A N 1
ATOM 575 C CA . LEU A 1 70 ? -16.198 1.846 28.430 1.00 62.47 70 LEU A CA 1
ATOM 576 C C . LEU A 1 70 ? -16.384 2.671 29.717 1.00 62.47 70 LEU A C 1
ATOM 578 O O . LEU A 1 70 ? -16.340 2.092 30.798 1.00 62.47 70 LEU A O 1
ATOM 582 N N . ASP A 1 71 ? -16.602 3.985 29.599 1.00 53.84 71 ASP A N 1
ATOM 583 C CA . ASP A 1 71 ? -16.923 4.903 30.705 1.00 53.84 71 ASP A CA 1
ATOM 584 C C . ASP A 1 71 ? -18.445 4.989 31.008 1.00 53.84 71 ASP A C 1
ATOM 586 O O . ASP A 1 71 ? -18.876 5.876 31.751 1.00 53.84 71 ASP A O 1
ATOM 590 N N . ILE A 1 72 ? -19.260 4.088 30.435 1.00 49.75 72 ILE A N 1
ATOM 591 C CA . ILE A 1 72 ? -20.716 3.948 30.664 1.00 49.75 72 ILE A CA 1
ATOM 592 C C . ILE A 1 72 ? -21.017 2.636 31.392 1.00 49.75 72 ILE A C 1
ATOM 594 O O . ILE A 1 72 ? -20.470 1.588 30.979 1.00 49.75 72 ILE A O 1
#